Protein AF-A0A6G1GWJ7-F1 (afdb_monomer)

Organism: NCBI:txid1176131

pLDDT: mean 82.27, std 12.5, range [43.19, 93.56]

Mean predicted aligned error: 8.0 Å

Foldseek 3Di:
DDDDPDDDDDPDPPDDDLVVCLVVQCLLVQQLVCLPPPDHPDALVLLVLLQQCLLPVDPVSLVVSCVVVVNDDDVPDDFCPSVVVVVNSSNSQSRCPPPPSHSHDPVSSVSNNVCCVVCVVVRDRD

Structure (mmCIF, N/CA/C/O backbone):
data_AF-A0A6G1GWJ7-F1
#
_entry.id   AF-A0A6G1GWJ7-F1
#
loop_
_atom_site.group_PDB
_atom_site.id
_atom_site.type_symbol
_atom_site.label_atom_id
_atom_site.label_alt_id
_atom_site.label_comp_id
_atom_site.label_asym_id
_atom_site.label_entity_id
_atom_site.label_seq_id
_atom_site.pdbx_PDB_ins_code
_atom_site.Cartn_x
_atom_site.Cartn_y
_atom_site.Cartn_z
_atom_site.occupancy
_atom_site.B_iso_or_equiv
_atom_site.auth_seq_id
_atom_site.auth_comp_id
_atom_site.auth_asym_id
_atom_site.auth_atom_id
_atom_site.pdbx_PDB_model_num
ATOM 1 N N . MET A 1 1 ? -0.166 -48.680 -15.519 1.00 43.97 1 MET A N 1
ATOM 2 C CA . MET A 1 1 ? 0.733 -47.763 -14.783 1.00 43.97 1 MET A CA 1
ATOM 3 C C . MET A 1 1 ? 1.938 -47.471 -15.655 1.00 43.97 1 MET A C 1
ATOM 5 O O . MET A 1 1 ? 2.378 -48.420 -16.295 1.00 43.97 1 MET A O 1
ATOM 9 N N . PRO A 1 2 ? 2.583 -46.301 -15.556 1.00 53.06 2 PRO A N 1
ATOM 10 C CA . PRO A 1 2 ? 2.130 -44.903 -15.449 1.00 53.06 2 PRO A CA 1
ATOM 11 C C . PRO A 1 2 ? 2.592 -44.165 -16.753 1.00 53.06 2 PRO A C 1
ATOM 13 O O . PRO A 1 2 ? 3.056 -44.824 -17.672 1.00 53.06 2 PRO A O 1
ATOM 16 N N . SER A 1 3 ? 2.420 -42.880 -17.050 1.00 43.22 3 SER A N 1
ATOM 17 C CA . SER A 1 3 ? 2.624 -41.680 -16.250 1.00 43.22 3 SER A CA 1
ATOM 18 C C . SER A 1 3 ? 1.903 -40.515 -16.930 1.00 43.22 3 SER A C 1
ATOM 20 O O . SER A 1 3 ? 2.223 -40.148 -18.059 1.00 43.22 3 SER A O 1
ATOM 22 N N . THR A 1 4 ? 0.952 -39.915 -16.224 1.00 51.06 4 THR A N 1
ATOM 23 C CA . THR A 1 4 ? 0.570 -38.518 -16.435 1.00 51.06 4 THR A CA 1
ATOM 24 C C . THR A 1 4 ? 1.828 -37.667 -16.234 1.00 51.06 4 THR A C 1
ATOM 26 O O . THR A 1 4 ? 2.515 -37.883 -15.229 1.00 51.06 4 THR A O 1
ATOM 29 N N . PRO A 1 5 ? 2.184 -36.726 -17.124 1.00 50.44 5 PRO A N 1
ATOM 30 C CA . PRO A 1 5 ? 3.188 -35.738 -16.774 1.00 50.44 5 PRO A CA 1
ATOM 31 C C . PRO A 1 5 ? 2.609 -34.856 -15.662 1.00 50.44 5 PRO A C 1
ATOM 33 O O . PRO A 1 5 ? 1.778 -33.989 -15.899 1.00 50.44 5 PRO A O 1
ATOM 36 N N . ALA A 1 6 ? 3.022 -35.130 -14.425 1.00 57.72 6 ALA A N 1
ATOM 37 C CA . ALA A 1 6 ? 3.017 -34.142 -13.362 1.00 57.72 6 ALA A CA 1
ATOM 38 C C . ALA A 1 6 ? 4.150 -33.157 -13.666 1.00 57.72 6 ALA A C 1
ATOM 40 O O . ALA A 1 6 ? 5.316 -33.560 -13.666 1.00 57.72 6 ALA A O 1
ATOM 41 N N . ARG A 1 7 ? 3.787 -31.919 -14.003 1.00 44.81 7 ARG A N 1
ATOM 42 C CA . ARG A 1 7 ? 4.624 -30.711 -14.101 1.00 44.81 7 ARG A CA 1
ATOM 43 C C . ARG A 1 7 ? 3.680 -29.599 -14.569 1.00 44.81 7 ARG A C 1
ATOM 45 O O . ARG A 1 7 ? 3.050 -29.772 -15.601 1.00 44.81 7 ARG A O 1
ATOM 52 N N . ASP A 1 8 ? 3.404 -28.550 -13.809 1.00 43.19 8 ASP A N 1
ATOM 53 C CA . ASP A 1 8 ? 4.275 -27.827 -12.884 1.00 43.19 8 ASP A CA 1
ATOM 54 C C . ASP A 1 8 ? 3.517 -27.597 -11.564 1.00 43.19 8 ASP A C 1
ATOM 56 O O . ASP A 1 8 ? 2.411 -27.072 -11.546 1.00 43.19 8 ASP A O 1
ATOM 60 N N . ALA A 1 9 ? 3.933 -28.218 -10.459 1.00 44.56 9 ALA A N 1
ATOM 61 C CA . ALA A 1 9 ? 4.832 -27.571 -9.509 1.00 44.56 9 ALA A CA 1
ATOM 62 C C . ALA A 1 9 ? 4.390 -26.129 -9.241 1.00 44.56 9 ALA A C 1
ATOM 64 O O . ALA A 1 9 ? 4.739 -25.218 -9.992 1.00 44.56 9 ALA A O 1
ATOM 65 N N . ASP A 1 10 ? 3.628 -25.972 -8.153 1.00 43.66 10 ASP A N 1
ATOM 66 C CA . ASP A 1 10 ? 3.766 -24.864 -7.215 1.00 43.66 10 ASP A CA 1
ATOM 67 C C . ASP A 1 10 ? 4.999 -24.020 -7.539 1.00 43.66 10 ASP A C 1
ATOM 69 O O . ASP A 1 10 ? 6.125 -24.394 -7.196 1.00 43.66 10 ASP A O 1
ATOM 73 N N . SER A 1 11 ? 4.818 -22.872 -8.185 1.00 50.03 11 SER A N 1
ATOM 74 C CA . SER A 1 11 ? 5.834 -21.834 -8.064 1.00 50.03 11 SER A CA 1
ATOM 75 C C . SER A 1 11 ? 5.676 -21.266 -6.667 1.00 50.03 11 SER A C 1
ATOM 77 O O . SER A 1 11 ? 5.017 -20.261 -6.420 1.00 50.03 11 SER A O 1
ATOM 79 N N . GLN A 1 12 ? 6.199 -22.042 -5.727 1.00 57.59 12 GLN A N 1
ATOM 80 C CA . GLN A 1 12 ? 6.217 -21.754 -4.319 1.00 57.59 12 GLN A CA 1
ATOM 81 C C . GLN A 1 12 ? 6.919 -20.412 -4.162 1.00 57.59 12 GLN A C 1
ATOM 83 O O . GLN A 1 12 ? 8.082 -20.275 -4.536 1.00 57.59 12 GLN A O 1
ATOM 88 N N . TRP A 1 13 ? 6.201 -19.420 -3.645 1.00 60.62 13 TRP A N 1
ATOM 89 C CA . TRP A 1 13 ? 6.768 -18.138 -3.251 1.00 60.62 13 TRP A CA 1
ATOM 90 C C . TRP A 1 13 ? 8.089 -18.357 -2.489 1.00 60.62 13 TRP A C 1
ATOM 92 O O . TRP A 1 13 ? 8.095 -18.929 -1.398 1.00 60.62 13 TRP A O 1
ATOM 102 N N . THR A 1 14 ? 9.215 -17.941 -3.079 1.00 65.44 14 THR A N 1
ATOM 103 C CA . THR A 1 14 ? 10.564 -18.066 -2.490 1.00 65.44 14 THR A CA 1
ATOM 104 C C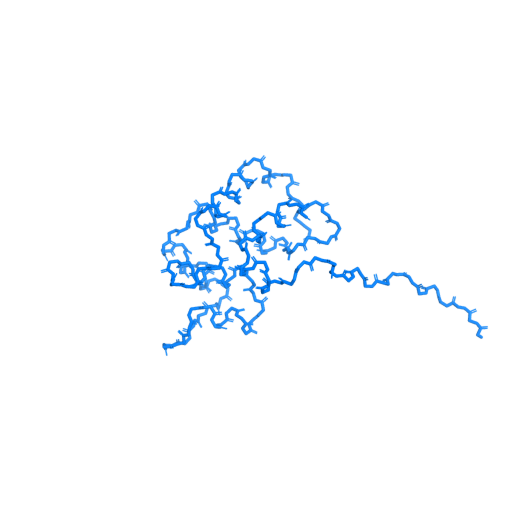 . THR A 1 14 ? 11.047 -16.772 -1.833 1.00 65.44 14 THR A C 1
ATOM 106 O O . THR A 1 14 ? 12.168 -16.714 -1.327 1.00 65.44 14 THR A O 1
ATOM 109 N N . GLY A 1 15 ? 10.218 -15.725 -1.849 1.00 64.6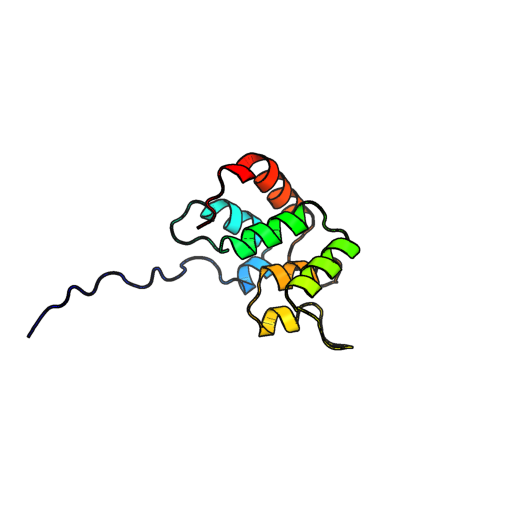9 15 GLY A N 1
ATOM 110 C CA . GLY A 1 15 ? 10.517 -14.433 -1.244 1.00 64.69 15 GLY A CA 1
ATOM 111 C C . GLY A 1 15 ? 10.226 -14.375 0.264 1.00 64.69 15 GLY A C 1
ATOM 112 O O . GLY A 1 15 ? 9.718 -15.331 0.860 1.00 64.69 15 GLY A O 1
ATOM 113 N N . PRO A 1 16 ? 10.525 -13.239 0.915 1.00 70.56 16 PRO A N 1
ATOM 114 C CA . PRO A 1 16 ? 10.143 -12.998 2.306 1.00 70.56 16 PRO A CA 1
ATOM 115 C C . PRO A 1 16 ? 8.620 -13.079 2.489 1.00 70.56 16 PRO A C 1
ATOM 117 O O . PRO A 1 16 ? 7.861 -12.705 1.607 1.00 70.56 16 PRO A O 1
ATOM 120 N N . SER A 1 17 ? 8.125 -13.562 3.630 1.00 78.94 17 SER A N 1
ATOM 121 C CA . SER A 1 17 ? 6.671 -13.566 3.864 1.00 78.94 17 SER A CA 1
ATOM 122 C C . SER A 1 17 ? 6.111 -12.140 3.893 1.00 78.94 17 SER A C 1
ATOM 124 O O . SER A 1 17 ? 6.808 -11.207 4.286 1.00 78.94 17 SER A O 1
ATOM 126 N N . THR A 1 18 ? 4.831 -11.959 3.560 1.00 79.69 18 THR A N 1
ATOM 127 C CA . THR A 1 18 ? 4.153 -10.652 3.620 1.00 79.69 18 THR A CA 1
ATOM 128 C C . THR A 1 18 ? 4.356 -9.942 4.957 1.00 79.69 18 THR A C 1
ATOM 130 O O . THR A 1 18 ? 4.711 -8.770 4.998 1.00 79.69 18 THR A O 1
ATOM 133 N N . GLY A 1 19 ? 4.225 -10.671 6.069 1.00 78.25 19 GLY A N 1
ATOM 134 C CA . GLY A 1 19 ? 4.481 -10.110 7.394 1.00 78.25 19 GLY A CA 1
ATOM 135 C C . GLY A 1 19 ? 5.945 -9.722 7.627 1.00 78.25 19 GLY A C 1
ATOM 136 O O . GLY A 1 19 ? 6.204 -8.815 8.409 1.00 78.25 19 GLY A O 1
ATOM 137 N N . HIS A 1 20 ? 6.909 -10.390 6.984 1.00 81.19 20 HIS A N 1
ATOM 138 C CA . HIS A 1 20 ? 8.304 -9.949 6.997 1.00 81.19 20 HIS A CA 1
ATOM 139 C C . HIS A 1 20 ? 8.461 -8.652 6.201 1.00 81.19 20 HIS A C 1
ATOM 141 O O . HIS A 1 20 ? 8.968 -7.698 6.770 1.00 81.19 20 HIS A O 1
ATOM 147 N N . MET A 1 21 ? 7.940 -8.591 4.969 1.00 83.94 21 MET A N 1
ATOM 148 C CA . MET A 1 21 ? 8.026 -7.404 4.104 1.00 83.94 21 MET A CA 1
ATOM 149 C C . MET A 1 21 ? 7.436 -6.146 4.749 1.00 83.94 21 MET A C 1
ATOM 151 O O . MET A 1 21 ? 8.048 -5.086 4.668 1.00 83.94 21 MET A O 1
ATOM 155 N N . LEU A 1 22 ? 6.295 -6.276 5.438 1.00 84.12 22 LEU A N 1
ATOM 156 C CA . LEU A 1 22 ? 5.679 -5.179 6.194 1.00 84.12 22 LEU A CA 1
ATOM 157 C C . LEU A 1 22 ? 6.556 -4.712 7.365 1.00 84.12 22 LEU A C 1
ATOM 159 O O . LEU A 1 22 ? 6.685 -3.521 7.600 1.00 84.12 22 LEU A O 1
ATOM 163 N N . ARG A 1 23 ? 7.187 -5.641 8.097 1.00 83.25 23 ARG A N 1
ATOM 164 C CA . ARG A 1 23 ? 8.067 -5.296 9.230 1.00 83.25 23 ARG A CA 1
ATOM 165 C C . ARG A 1 23 ? 9.415 -4.729 8.799 1.00 83.25 23 ARG A C 1
ATOM 167 O O . ARG A 1 23 ? 10.048 -4.031 9.583 1.00 83.25 23 ARG A O 1
ATOM 174 N N . THR A 1 24 ? 9.897 -5.105 7.618 1.00 84.12 24 THR A N 1
ATOM 175 C CA . THR A 1 24 ? 11.187 -4.653 7.085 1.00 84.12 24 THR A CA 1
ATOM 176 C C . THR A 1 24 ? 11.057 -3.486 6.118 1.00 84.12 24 THR A C 1
ATOM 178 O O . THR A 1 24 ? 12.085 -3.042 5.617 1.00 84.12 24 THR A O 1
ATOM 181 N N . HIS A 1 25 ? 9.839 -2.997 5.859 1.00 85.25 25 HIS A N 1
ATOM 182 C CA . HIS A 1 25 ? 9.566 -1.920 4.901 1.00 85.25 25 HIS A CA 1
ATOM 183 C C . HIS A 1 25 ? 10.185 -2.188 3.522 1.00 85.25 25 HIS A C 1
ATOM 185 O O . HIS A 1 25 ? 10.823 -1.335 2.910 1.00 85.25 25 HIS A O 1
ATOM 191 N N . THR A 1 26 ? 10.045 -3.433 3.059 1.00 87.56 26 THR A N 1
ATOM 192 C CA . THR A 1 26 ? 10.530 -3.869 1.741 1.00 87.56 26 THR A CA 1
ATOM 193 C C . THR A 1 26 ? 9.395 -4.176 0.774 1.00 87.56 26 THR A C 1
ATOM 195 O O . THR A 1 26 ? 9.658 -4.575 -0.358 1.00 87.56 26 THR A O 1
ATOM 198 N N . LEU A 1 27 ? 8.133 -3.988 1.177 1.00 88.31 27 LEU A N 1
ATOM 199 C CA . LEU A 1 27 ? 6.981 -4.370 0.361 1.00 88.31 27 LEU A CA 1
ATOM 200 C C . LEU A 1 27 ? 6.956 -3.600 -0.965 1.00 88.31 27 LEU A C 1
ATOM 202 O O . LEU A 1 27 ? 6.719 -4.206 -2.011 1.00 88.31 27 LEU A O 1
ATOM 206 N N . ALA A 1 28 ? 7.258 -2.299 -0.944 1.00 88.44 28 ALA A N 1
ATOM 207 C CA . ALA A 1 28 ? 7.348 -1.498 -2.164 1.00 88.44 28 ALA A CA 1
ATOM 208 C C . ALA A 1 28 ? 8.433 -2.014 -3.123 1.00 88.44 28 ALA A C 1
ATOM 210 O O . ALA A 1 28 ? 8.157 -2.273 -4.293 1.00 88.44 28 ALA A O 1
ATOM 211 N N . ALA A 1 29 ? 9.652 -2.222 -2.617 1.00 87.25 29 ALA A N 1
ATOM 212 C CA . ALA A 1 29 ? 10.780 -2.681 -3.424 1.00 87.25 29 ALA A CA 1
ATOM 213 C C . ALA A 1 29 ? 10.529 -4.070 -4.033 1.00 87.25 29 ALA A C 1
ATOM 215 O O . ALA A 1 29 ? 10.779 -4.285 -5.218 1.00 87.25 29 ALA A O 1
ATOM 216 N N . GLU A 1 30 ? 9.984 -4.998 -3.246 1.00 87.44 30 GLU A N 1
ATOM 217 C CA . GLU A 1 30 ? 9.663 -6.353 -3.699 1.00 87.44 30 GLU A CA 1
ATOM 218 C C . GLU A 1 30 ? 8.517 -6.357 -4.725 1.00 87.44 30 GLU A C 1
ATOM 220 O O . GLU A 1 30 ? 8.538 -7.159 -5.660 1.00 87.44 30 GLU A O 1
ATOM 225 N N . THR A 1 31 ? 7.553 -5.434 -4.594 1.00 87.00 31 THR A N 1
ATOM 226 C CA . THR A 1 31 ? 6.460 -5.247 -5.565 1.00 87.00 31 THR A CA 1
ATOM 227 C C . THR A 1 31 ? 7.004 -4.788 -6.911 1.00 87.00 31 THR A C 1
ATOM 229 O O . THR A 1 31 ? 6.702 -5.399 -7.933 1.00 87.00 31 THR A O 1
ATOM 232 N N . ILE A 1 32 ? 7.858 -3.763 -6.906 1.00 87.81 32 ILE A N 1
ATOM 233 C CA . ILE A 1 32 ? 8.483 -3.219 -8.118 1.00 87.81 32 ILE A CA 1
ATOM 234 C C . ILE A 1 32 ? 9.355 -4.280 -8.792 1.00 87.81 32 ILE A C 1
ATOM 236 O O . ILE A 1 32 ? 9.252 -4.499 -9.998 1.00 87.81 32 ILE A O 1
ATOM 240 N N . ALA A 1 33 ? 10.185 -4.978 -8.011 1.00 87.31 33 ALA A N 1
ATOM 241 C CA . ALA A 1 33 ? 11.113 -5.980 -8.527 1.00 87.31 33 ALA A CA 1
ATOM 242 C C . ALA A 1 33 ? 10.408 -7.154 -9.224 1.00 87.31 33 ALA A C 1
ATOM 244 O O . ALA A 1 33 ? 10.975 -7.731 -10.148 1.00 87.31 33 ALA A O 1
ATOM 245 N N . ARG A 1 34 ? 9.187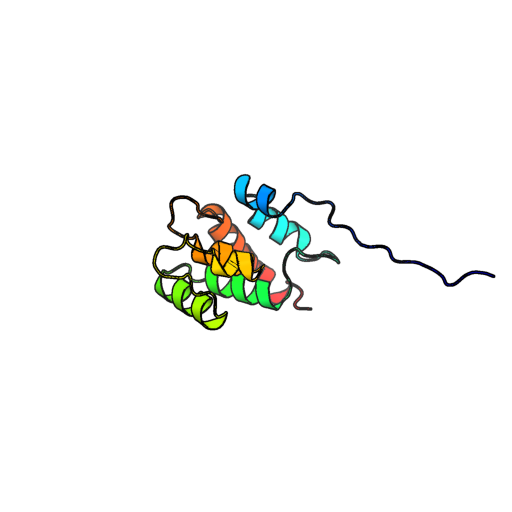 -7.502 -8.796 1.00 85.88 34 ARG A N 1
ATOM 246 C CA . ARG A 1 34 ? 8.438 -8.672 -9.288 1.00 85.88 34 ARG A CA 1
ATOM 247 C C . ARG A 1 34 ? 7.260 -8.339 -10.191 1.00 85.88 34 ARG A C 1
ATOM 249 O O . ARG A 1 34 ? 6.578 -9.254 -10.639 1.00 85.88 34 ARG A O 1
ATOM 256 N N . ALA A 1 35 ? 7.003 -7.068 -10.479 1.00 83.75 35 ALA A N 1
ATOM 257 C CA . ALA A 1 35 ? 5.836 -6.670 -11.266 1.00 83.75 35 ALA A CA 1
ATOM 258 C C . ALA A 1 35 ? 5.794 -7.287 -12.678 1.00 83.75 35 ALA A C 1
ATOM 260 O O . ALA A 1 35 ? 4.724 -7.424 -13.262 1.00 83.75 35 ALA A O 1
ATOM 261 N N . TYR A 1 36 ? 6.954 -7.677 -13.210 1.00 82.88 36 TYR A N 1
ATOM 262 C CA . TYR A 1 36 ? 7.113 -8.294 -14.528 1.00 82.88 36 TYR A CA 1
ATOM 263 C C . TYR A 1 36 ? 7.379 -9.803 -14.474 1.00 82.88 36 TYR A C 1
ATOM 265 O O . TYR A 1 36 ? 7.535 -10.437 -15.519 1.00 82.88 36 TYR A O 1
ATOM 273 N N . ASP A 1 37 ? 7.451 -10.375 -13.273 1.00 82.12 37 ASP A N 1
ATOM 274 C CA . ASP A 1 37 ? 7.683 -11.800 -13.097 1.00 82.12 37 ASP A CA 1
ATOM 275 C C . ASP A 1 37 ? 6.408 -12.596 -13.388 1.00 82.12 37 ASP A C 1
ATOM 277 O O . ASP A 1 37 ? 5.294 -12.079 -13.402 1.00 82.12 37 ASP A O 1
ATOM 281 N N . SER A 1 38 ? 6.564 -13.907 -13.569 1.00 77.12 38 SER A N 1
ATOM 282 C CA . SER A 1 38 ? 5.422 -14.819 -13.754 1.00 77.12 38 SER A CA 1
ATOM 283 C C . SER A 1 38 ? 4.540 -14.938 -12.493 1.00 77.12 38 SER A C 1
ATOM 285 O O . SER A 1 38 ? 3.465 -15.524 -12.559 1.00 77.12 38 SER A O 1
ATOM 287 N N . TRP A 1 39 ? 5.017 -14.421 -11.350 1.00 75.31 39 TRP A N 1
ATOM 288 C CA . TRP A 1 39 ? 4.404 -14.520 -10.016 1.00 75.31 39 TRP A CA 1
ATOM 289 C C . TRP A 1 39 ? 4.586 -13.210 -9.211 1.00 75.31 39 TRP A C 1
ATOM 291 O O . TRP A 1 39 ? 5.325 -13.193 -8.222 1.00 75.31 39 TRP A O 1
ATOM 301 N N . PRO A 1 40 ? 3.978 -12.089 -9.634 1.00 82.44 40 PRO A N 1
ATOM 302 C CA . PRO A 1 40 ? 3.936 -10.842 -8.893 1.00 82.44 40 PRO A CA 1
ATOM 303 C C . PRO A 1 40 ? 3.219 -11.024 -7.562 1.00 82.44 40 PRO A C 1
ATOM 305 O O . PRO A 1 40 ? 2.413 -11.931 -7.354 1.00 82.44 40 PRO A O 1
ATOM 308 N N . ILE A 1 41 ? 3.519 -10.100 -6.656 1.00 84.00 41 ILE A N 1
ATOM 309 C CA . ILE A 1 41 ? 2.955 -10.069 -5.305 1.00 84.00 41 ILE A CA 1
ATOM 310 C C . ILE A 1 41 ? 1.463 -9.727 -5.331 1.00 84.00 41 ILE A C 1
ATOM 312 O O . ILE A 1 41 ? 0.700 -10.228 -4.507 1.00 84.00 41 ILE A O 1
ATOM 316 N N . PHE A 1 42 ? 1.058 -8.876 -6.271 1.00 85.56 42 PHE A N 1
ATOM 317 C CA . PHE A 1 42 ? -0.307 -8.395 -6.412 1.00 85.56 42 PHE A CA 1
ATOM 318 C C . PHE A 1 42 ? -0.872 -8.792 -7.772 1.00 85.56 42 PHE A C 1
ATOM 320 O O . PHE A 1 42 ? -0.178 -8.716 -8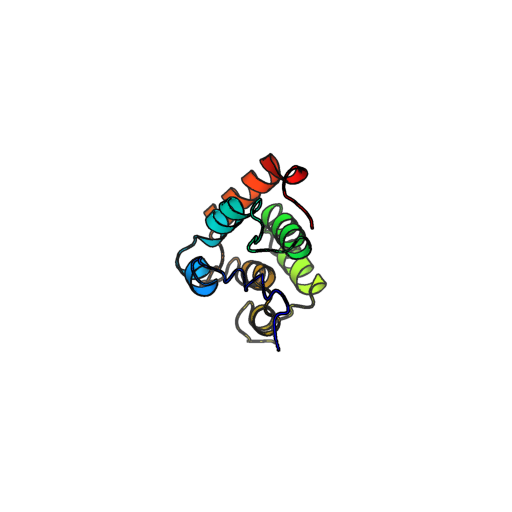.785 1.00 85.56 42 PHE A O 1
ATOM 327 N N . ASP A 1 43 ? -2.145 -9.181 -7.778 1.00 85.69 43 ASP A N 1
ATOM 328 C CA . ASP A 1 43 ? -2.935 -9.292 -9.003 1.00 85.69 43 ASP A CA 1
ATOM 329 C C . ASP A 1 43 ? -3.286 -7.903 -9.570 1.00 85.69 43 ASP A C 1
ATOM 331 O O . ASP A 1 43 ? -3.094 -6.869 -8.918 1.00 85.69 43 ASP A O 1
ATOM 335 N N . ALA A 1 44 ? -3.838 -7.870 -10.786 1.00 86.44 44 ALA A N 1
ATOM 336 C CA . ALA A 1 44 ? -4.222 -6.629 -11.454 1.00 86.44 44 ALA A CA 1
ATOM 337 C C . ALA A 1 44 ? -5.176 -5.750 -10.624 1.00 86.44 44 ALA A C 1
ATOM 339 O O . ALA A 1 44 ? -5.003 -4.531 -10.587 1.00 86.44 44 ALA A O 1
ATOM 340 N N . GLN A 1 45 ? -6.147 -6.350 -9.923 1.00 87.62 45 GLN A N 1
ATOM 341 C CA . GLN A 1 45 ? -7.125 -5.599 -9.129 1.00 87.62 45 GLN A CA 1
ATOM 342 C C . GLN A 1 45 ? -6.485 -4.938 -7.909 1.00 87.62 45 GLN A C 1
ATOM 344 O O . GLN A 1 45 ? -6.848 -3.820 -7.544 1.00 87.62 45 GLN A O 1
ATOM 349 N N . ASN A 1 46 ? -5.554 -5.630 -7.259 1.00 88.31 46 ASN A N 1
ATOM 350 C CA . ASN A 1 46 ? -4.803 -5.111 -6.131 1.00 88.31 46 ASN A CA 1
ATOM 351 C C . ASN A 1 46 ? -3.781 -4.061 -6.581 1.00 88.31 46 ASN A C 1
ATOM 353 O O . ASN A 1 46 ? -3.601 -3.076 -5.871 1.00 88.31 46 ASN A O 1
ATOM 357 N N . LEU A 1 47 ? -3.180 -4.200 -7.767 1.00 89.19 47 LEU A N 1
ATOM 358 C CA . LEU A 1 47 ? -2.322 -3.165 -8.353 1.00 89.19 47 LEU A CA 1
ATOM 359 C C . LEU A 1 47 ? -3.099 -1.887 -8.684 1.00 89.19 47 LEU A C 1
ATOM 361 O O . LEU A 1 47 ? -2.645 -0.810 -8.312 1.00 89.19 47 LEU A O 1
ATOM 365 N N . ASP A 1 48 ? -4.284 -1.992 -9.294 1.00 90.25 48 ASP A N 1
ATOM 366 C CA . ASP A 1 48 ? -5.172 -0.839 -9.531 1.00 90.25 48 ASP A CA 1
ATOM 367 C C . ASP A 1 48 ? -5.522 -0.128 -8.225 1.00 90.25 48 ASP A C 1
ATOM 369 O O . ASP A 1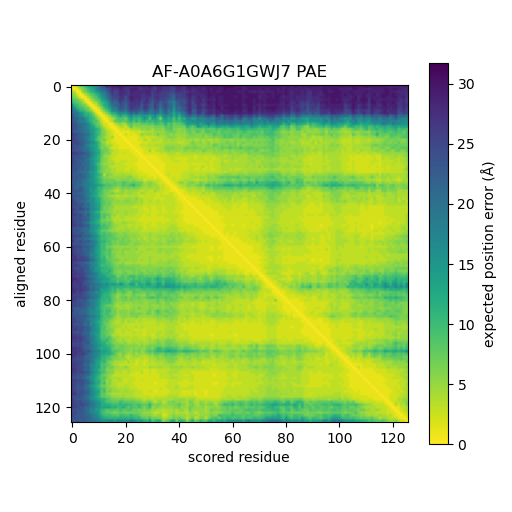 48 ? -5.526 1.100 -8.119 1.00 90.25 48 ASP A O 1
ATOM 373 N N . TYR A 1 49 ? -5.835 -0.924 -7.210 1.00 90.25 49 TYR A N 1
ATOM 374 C CA . TYR A 1 49 ? -6.237 -0.422 -5.912 1.00 90.25 49 TYR A CA 1
ATOM 375 C C . TYR A 1 49 ? -5.071 0.262 -5.180 1.00 90.25 49 TYR A C 1
ATOM 377 O O . TYR A 1 49 ? -5.243 1.346 -4.619 1.00 90.25 49 TYR A O 1
ATOM 385 N N . LEU A 1 50 ? -3.873 -0.323 -5.260 1.00 91.25 50 LEU A N 1
ATOM 386 C CA . LEU A 1 50 ? -2.645 0.256 -4.727 1.00 91.25 50 LEU A CA 1
ATOM 387 C C . LEU A 1 50 ? -2.291 1.556 -5.456 1.00 91.25 50 LEU A C 1
ATOM 389 O O . LEU A 1 50 ? -1.994 2.548 -4.797 1.00 91.25 50 LEU A O 1
ATOM 393 N N . GLU A 1 51 ? -2.383 1.578 -6.787 1.00 93.56 51 GLU A N 1
ATOM 394 C CA . GLU A 1 51 ? -2.122 2.758 -7.616 1.00 93.56 51 GLU A CA 1
ATOM 395 C C . GLU A 1 51 ? -3.034 3.932 -7.237 1.00 93.56 51 GLU A C 1
ATOM 397 O O . GLU A 1 51 ? -2.558 5.046 -6.998 1.00 93.56 51 GLU A O 1
ATOM 402 N N . ARG A 1 52 ? -4.349 3.687 -7.146 1.00 93.25 52 ARG A N 1
ATOM 403 C CA . ARG A 1 52 ? -5.338 4.709 -6.764 1.00 93.25 52 ARG A CA 1
ATOM 404 C C . ARG A 1 52 ? -5.038 5.316 -5.400 1.00 93.25 52 ARG A C 1
ATOM 406 O O . ARG A 1 52 ? -5.239 6.515 -5.217 1.00 93.25 52 ARG A O 1
ATOM 413 N N . TRP A 1 53 ? -4.561 4.508 -4.458 1.00 92.88 53 TRP A N 1
ATOM 414 C CA . TRP A 1 53 ? -4.191 4.994 -3.137 1.00 92.88 53 TRP A CA 1
ATOM 415 C C . TRP A 1 53 ? -2.868 5.765 -3.136 1.00 92.88 53 TRP A C 1
ATOM 417 O O . TRP A 1 53 ? -2.821 6.867 -2.602 1.00 92.88 53 TRP A O 1
ATOM 427 N N . VAL A 1 54 ? -1.795 5.257 -3.756 1.00 93.25 54 VAL A N 1
ATOM 428 C CA . VAL A 1 54 ? -0.493 5.957 -3.714 1.00 93.25 54 VAL A CA 1
ATOM 429 C C . VAL A 1 54 ? -0.498 7.280 -4.486 1.00 93.25 54 VAL A C 1
ATOM 431 O O . VAL A 1 54 ? 0.284 8.179 -4.171 1.00 93.25 54 VAL A O 1
ATOM 434 N N . ARG A 1 55 ? -1.388 7.434 -5.477 1.00 92.81 55 ARG A N 1
ATOM 435 C CA . ARG A 1 55 ? -1.598 8.707 -6.189 1.00 92.81 55 ARG A CA 1
ATOM 436 C C . ARG A 1 55 ? -2.247 9.774 -5.299 1.00 92.81 55 ARG A C 1
ATOM 438 O O . ARG A 1 55 ? -1.929 10.953 -5.458 1.00 92.81 55 ARG A O 1
ATOM 445 N N . ASP A 1 56 ? -3.107 9.370 -4.368 1.00 92.06 56 ASP A N 1
ATOM 446 C CA . ASP A 1 56 ? -3.771 10.247 -3.399 1.00 92.06 56 ASP A CA 1
ATOM 447 C C . ASP A 1 56 ? -3.905 9.555 -2.026 1.00 92.06 56 ASP A C 1
ATOM 449 O O . ASP A 1 56 ? -4.942 8.959 -1.725 1.00 92.06 56 ASP A O 1
ATOM 453 N N . PRO A 1 57 ? -2.881 9.626 -1.156 1.00 90.38 57 PRO A N 1
ATOM 454 C CA . PRO A 1 57 ? -2.914 8.989 0.161 1.00 90.38 57 PRO A CA 1
ATOM 455 C C . PRO A 1 57 ? -3.714 9.801 1.202 1.00 90.38 57 PRO A C 1
ATOM 457 O O . PRO A 1 57 ? -3.461 9.700 2.402 1.00 90.38 57 PRO A O 1
ATOM 460 N N . SER A 1 58 ? -4.667 10.638 0.778 1.00 89.75 58 SER A N 1
ATOM 461 C CA . SER A 1 58 ? -5.517 11.406 1.691 1.00 89.75 58 SER A CA 1
ATOM 462 C C . SER A 1 58 ? -6.448 10.511 2.518 1.00 89.75 58 SER A C 1
ATOM 464 O O . SER A 1 58 ? -6.855 9.424 2.103 1.00 89.75 58 SER A O 1
ATOM 466 N N . SER A 1 59 ? -6.843 10.993 3.701 1.00 87.12 59 SER A N 1
ATOM 467 C CA . SER A 1 59 ? -7.799 10.290 4.569 1.00 87.12 59 SER A CA 1
ATOM 468 C C . SER A 1 59 ? -9.154 10.045 3.896 1.00 87.12 59 SER A C 1
ATOM 470 O O . SER A 1 59 ? -9.780 9.022 4.167 1.00 87.12 59 SER A O 1
ATOM 472 N N . GLU A 1 60 ? -9.598 10.963 3.031 1.00 90.00 60 GLU A N 1
ATOM 473 C CA . GLU A 1 60 ? -10.859 10.848 2.287 1.00 90.00 60 GLU A CA 1
ATOM 474 C C . GLU A 1 60 ? -10.784 9.724 1.247 1.00 90.00 60 GLU A C 1
ATOM 476 O O . GLU A 1 60 ? -11.632 8.830 1.252 1.00 90.00 60 GLU A O 1
ATOM 481 N N . ASN A 1 61 ? -9.734 9.704 0.415 1.00 92.00 61 ASN A N 1
ATOM 482 C CA . ASN A 1 61 ? -9.540 8.641 -0.571 1.00 92.00 61 ASN A CA 1
ATOM 483 C C . ASN A 1 61 ? -9.310 7.282 0.104 1.00 92.00 61 ASN A C 1
ATOM 485 O O . ASN A 1 61 ? -9.878 6.278 -0.312 1.00 92.00 61 ASN A O 1
ATOM 489 N N . ARG A 1 62 ? -8.550 7.250 1.208 1.00 90.12 62 ARG A N 1
ATOM 490 C CA . ARG A 1 62 ? -8.371 6.054 2.044 1.00 90.12 62 ARG A CA 1
ATOM 491 C C . ARG A 1 62 ? -9.717 5.457 2.459 1.00 90.12 62 ARG A C 1
ATOM 493 O O . ARG A 1 62 ? -9.923 4.259 2.297 1.00 90.12 62 ARG A O 1
ATOM 500 N N . GLN A 1 63 ? -10.619 6.278 2.995 1.00 88.94 63 GLN A N 1
ATOM 501 C CA . GLN A 1 63 ? -11.930 5.813 3.441 1.00 88.94 63 GLN A CA 1
ATOM 502 C C . GLN A 1 63 ? -12.782 5.306 2.271 1.00 88.94 63 GLN A C 1
ATOM 504 O O . GLN A 1 63 ? -13.320 4.205 2.351 1.00 88.94 63 GLN A O 1
ATOM 509 N N . LEU A 1 64 ? -12.830 6.057 1.169 1.00 92.38 64 LEU A N 1
ATOM 510 C CA . LEU A 1 64 ? -13.557 5.674 -0.041 1.00 92.38 64 LEU A CA 1
ATOM 511 C C . LEU A 1 64 ? -13.094 4.315 -0.580 1.00 92.38 64 LEU A C 1
ATOM 513 O O . LEU A 1 64 ? -13.908 3.440 -0.864 1.00 92.38 64 LEU A O 1
ATOM 517 N N . LEU A 1 65 ? -11.781 4.120 -0.684 1.00 92.19 65 LEU A N 1
ATOM 518 C CA . LEU A 1 65 ? -11.180 2.887 -1.178 1.00 92.19 65 LEU A CA 1
ATOM 519 C C . LEU A 1 65 ? -11.525 1.687 -0.280 1.00 92.19 65 LEU A C 1
ATOM 521 O O . LEU A 1 65 ? -11.936 0.635 -0.778 1.00 92.19 65 LEU A O 1
ATOM 525 N N . LEU A 1 66 ? -11.409 1.849 1.042 1.00 90.62 66 LEU A N 1
ATOM 526 C CA . LEU A 1 66 ? -11.743 0.794 2.001 1.00 90.62 66 LEU A CA 1
ATOM 527 C C . LEU A 1 66 ? -13.230 0.414 1.933 1.00 90.62 66 LEU A C 1
ATOM 529 O O . LEU A 1 66 ? -13.557 -0.774 1.911 1.00 90.62 66 LEU A O 1
ATOM 533 N N . GLU A 1 67 ? -14.120 1.400 1.819 1.00 90.56 67 GLU A N 1
ATOM 534 C CA . GLU A 1 67 ? -15.561 1.184 1.655 1.00 90.56 67 GLU A CA 1
ATOM 535 C C . GLU A 1 67 ? -15.896 0.454 0.343 1.00 90.56 67 GLU A C 1
ATOM 537 O O . GLU A 1 67 ? -16.686 -0.491 0.365 1.00 90.56 67 GLU A O 1
ATOM 542 N N . GLU A 1 68 ? -15.255 0.801 -0.782 1.00 90.94 68 GLU A N 1
ATOM 543 C CA . GLU A 1 68 ? -15.433 0.107 -2.073 1.00 90.94 68 GLU A CA 1
ATOM 544 C C . GLU A 1 68 ? -15.118 -1.394 -1.993 1.00 90.94 68 GLU A C 1
ATOM 546 O O . GLU A 1 68 ? -15.728 -2.203 -2.698 1.00 90.94 68 GLU A O 1
ATOM 551 N N . LYS A 1 69 ? -14.162 -1.780 -1.141 1.00 86.38 69 LYS A N 1
ATOM 552 C CA . LYS A 1 69 ? -13.783 -3.181 -0.916 1.00 86.38 69 LYS A CA 1
ATOM 553 C C . LYS A 1 69 ? -14.559 -3.845 0.221 1.00 86.38 69 LYS A C 1
ATOM 555 O O . LYS A 1 69 ? -14.327 -5.019 0.490 1.00 86.38 69 LYS A O 1
ATOM 560 N N . GLY A 1 70 ? -15.473 -3.130 0.880 1.00 88.19 70 GLY A N 1
ATOM 561 C CA . GLY A 1 70 ? -16.172 -3.631 2.065 1.00 88.19 70 GLY A CA 1
ATOM 562 C C . GLY A 1 70 ? -15.224 -3.904 3.237 1.00 88.19 70 GLY A C 1
ATOM 563 O O . GLY A 1 70 ? -15.494 -4.770 4.069 1.00 88.19 70 GLY A O 1
ATOM 564 N N . ILE A 1 71 ? -14.091 -3.202 3.290 1.00 88.06 71 ILE A N 1
ATOM 565 C CA . ILE A 1 71 ? -13.107 -3.283 4.367 1.00 88.06 71 ILE A CA 1
ATOM 566 C C . ILE A 1 71 ? -13.484 -2.222 5.391 1.00 88.06 71 ILE A C 1
ATOM 568 O O . ILE A 1 71 ? -12.991 -1.098 5.374 1.00 88.06 71 ILE A O 1
ATOM 572 N N . VAL A 1 72 ? -14.407 -2.582 6.273 1.00 86.75 72 VAL A N 1
ATOM 573 C CA . VAL A 1 72 ? -14.867 -1.711 7.352 1.00 86.75 72 VAL A CA 1
ATOM 574 C C . VAL A 1 72 ? -14.526 -2.391 8.663 1.00 86.75 72 VAL A C 1
ATOM 576 O O . VAL A 1 72 ? -15.058 -3.455 8.971 1.00 86.75 72 VAL A O 1
ATOM 579 N N . ASP A 1 73 ? -13.612 -1.791 9.418 1.00 83.88 73 ASP A N 1
ATOM 580 C CA . ASP A 1 73 ? -13.285 -2.271 10.754 1.00 83.88 73 ASP A CA 1
ATOM 581 C C . ASP A 1 73 ? -14.459 -2.015 11.709 1.00 83.88 73 ASP A C 1
ATOM 583 O O . ASP A 1 73 ? -15.100 -0.960 11.676 1.00 83.88 73 ASP A O 1
ATOM 587 N N . GLU A 1 74 ? -14.732 -2.973 12.593 1.00 81.88 74 GLU A N 1
ATOM 588 C CA . GLU A 1 74 ? -15.708 -2.777 13.662 1.00 81.88 74 GLU A CA 1
ATOM 589 C C . GLU A 1 74 ? -15.264 -1.666 14.625 1.00 81.88 74 GLU A C 1
ATOM 591 O O . GLU A 1 74 ? -14.075 -1.387 14.809 1.00 81.88 74 GLU A O 1
ATOM 596 N N . ALA A 1 75 ? -16.229 -1.033 15.295 1.00 78.44 75 ALA A N 1
ATOM 597 C CA . ALA A 1 75 ? -15.939 0.021 16.257 1.00 78.44 75 ALA A CA 1
ATOM 598 C C . ALA A 1 75 ? -15.014 -0.490 17.381 1.00 78.44 75 ALA A C 1
ATOM 600 O O . ALA A 1 75 ? -15.377 -1.377 18.150 1.00 78.44 75 ALA A O 1
ATOM 601 N N . GLY A 1 76 ? -13.821 0.103 17.491 1.00 77.50 76 GLY A N 1
ATOM 602 C CA . GLY A 1 76 ? -12.806 -0.278 18.480 1.00 77.50 76 GLY A CA 1
ATOM 603 C C . GLY A 1 76 ? -11.870 -1.413 18.046 1.00 77.50 76 GLY A C 1
ATOM 604 O O . GLY A 1 76 ? -10.958 -1.752 18.803 1.00 77.50 76 GLY A O 1
ATOM 605 N N . ALA A 1 77 ? -12.046 -1.975 16.847 1.00 81.12 77 ALA A N 1
ATOM 606 C CA . ALA A 1 77 ? -11.081 -2.894 16.254 1.00 81.12 77 ALA A CA 1
ATOM 607 C C . ALA A 1 77 ? -9.794 -2.161 15.841 1.00 81.12 77 ALA A C 1
ATOM 609 O O . ALA A 1 77 ? -9.760 -0.939 15.673 1.00 81.12 77 ALA A O 1
ATOM 610 N N . LYS A 1 78 ? -8.703 -2.918 15.685 1.00 83.31 78 LYS A N 1
ATOM 611 C CA . LYS A 1 78 ? -7.447 -2.357 15.176 1.00 83.31 78 LYS A CA 1
ATOM 612 C C . LYS A 1 78 ? -7.605 -2.005 13.691 1.00 83.31 78 LYS A C 1
ATOM 614 O O . LYS A 1 78 ? -8.183 -2.821 12.973 1.00 83.31 78 LYS A O 1
ATOM 619 N N . PRO A 1 79 ? -7.032 -0.888 13.214 1.00 83.75 79 PRO A N 1
ATOM 620 C CA . PRO A 1 79 ? -7.055 -0.553 11.795 1.00 83.75 79 PRO A CA 1
ATOM 621 C C . PRO A 1 79 ? -6.524 -1.693 10.909 1.00 83.75 79 PRO A C 1
ATOM 623 O O . PRO A 1 79 ? -5.418 -2.207 11.116 1.00 83.75 79 PRO A O 1
ATOM 626 N N . GLY A 1 80 ? -7.329 -2.101 9.930 1.00 85.00 80 GLY A N 1
ATOM 627 C CA . GLY A 1 80 ? -7.041 -3.181 8.990 1.00 85.00 80 GLY A CA 1
ATOM 628 C C . GLY A 1 80 ? -7.345 -4.589 9.509 1.00 85.00 80 GLY A C 1
ATOM 629 O O . GLY A 1 80 ? -6.872 -5.558 8.916 1.00 85.00 80 GLY A O 1
ATOM 630 N N . SER A 1 81 ? -8.120 -4.738 10.587 1.00 85.88 81 SER A N 1
ATOM 631 C CA . SER A 1 81 ? -8.572 -6.056 11.061 1.00 85.88 81 SER A CA 1
ATOM 632 C C . SER A 1 81 ? -9.459 -6.736 10.018 1.00 85.88 81 SER A C 1
ATOM 634 O O . SER A 1 81 ? -9.202 -7.885 9.662 1.00 85.88 81 SER A O 1
ATOM 636 N N . ALA A 1 82 ? -10.411 -6.002 9.435 1.00 87.56 82 ALA A N 1
ATOM 637 C CA . ALA A 1 82 ? -11.256 -6.506 8.354 1.00 87.56 82 ALA A CA 1
ATOM 638 C C . ALA A 1 82 ? -10.425 -6.895 7.118 1.00 87.56 82 ALA A C 1
ATOM 640 O O . ALA A 1 82 ? -10.682 -7.911 6.474 1.00 87.56 82 ALA A O 1
ATOM 641 N N . ALA A 1 83 ? -9.374 -6.128 6.809 1.00 87.62 83 ALA A N 1
ATOM 642 C CA . ALA A 1 83 ? -8.481 -6.435 5.695 1.00 87.62 83 ALA A CA 1
ATOM 643 C C . ALA A 1 83 ? -7.684 -7.728 5.929 1.00 87.62 83 ALA A C 1
ATOM 645 O O . ALA A 1 83 ? -7.509 -8.515 5.000 1.00 87.62 83 ALA A O 1
ATOM 646 N N . LEU A 1 84 ? -7.230 -7.972 7.165 1.00 85.62 84 LEU A N 1
ATOM 647 C CA . LEU A 1 84 ? -6.550 -9.215 7.544 1.00 85.62 84 LEU A CA 1
ATOM 648 C C 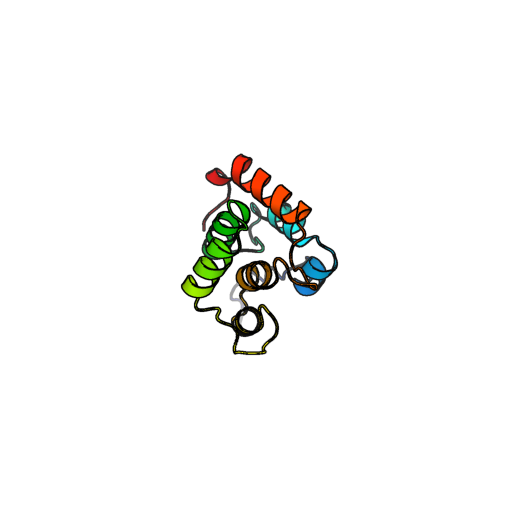. LEU A 1 84 ? -7.470 -10.429 7.419 1.00 85.62 84 LEU A C 1
ATOM 650 O O . LEU A 1 84 ? -7.050 -11.448 6.876 1.00 85.62 84 LEU A O 1
ATOM 654 N N . GLU A 1 85 ? -8.713 -10.321 7.888 1.00 85.75 85 GLU A N 1
ATOM 655 C CA . GLU A 1 85 ? -9.707 -11.399 7.795 1.00 85.75 85 GLU A CA 1
ATOM 656 C C . GLU A 1 85 ? -10.052 -11.743 6.344 1.00 85.75 85 GLU A C 1
ATOM 658 O O . GLU A 1 85 ? -10.217 -12.913 6.000 1.00 85.75 85 GLU A O 1
ATOM 663 N N . GLN A 1 86 ? -10.098 -10.729 5.480 1.00 84.44 86 GLN A N 1
ATOM 664 C CA . GLN A 1 86 ? -10.340 -10.890 4.047 1.00 84.44 86 GLN A CA 1
ATOM 665 C C . GLN A 1 86 ? -9.082 -11.292 3.257 1.00 84.44 86 GLN A C 1
ATOM 667 O O . GLN A 1 86 ? -9.175 -11.558 2.060 1.00 84.44 86 GLN A O 1
ATOM 672 N N . GLY A 1 87 ? -7.902 -11.324 3.887 1.00 84.56 87 GLY A N 1
ATOM 673 C CA . GLY A 1 87 ? -6.633 -11.597 3.206 1.00 84.56 87 GLY A CA 1
ATOM 674 C C . GLY A 1 87 ? -6.217 -10.510 2.205 1.00 84.56 87 GLY A C 1
ATOM 675 O O . GLY A 1 87 ? -5.478 -10.795 1.266 1.00 84.56 87 GLY A O 1
ATOM 676 N N . ASN A 1 88 ? -6.679 -9.269 2.384 1.00 85.75 88 ASN A N 1
ATOM 677 C CA . ASN A 1 88 ? -6.407 -8.157 1.478 1.00 85.75 88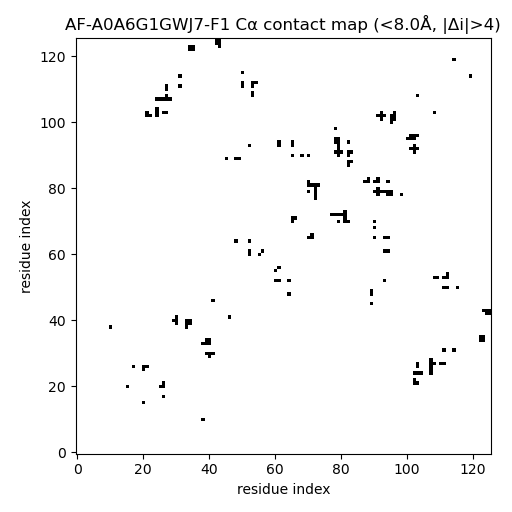 ASN A CA 1
ATOM 678 C C . ASN A 1 88 ? -5.220 -7.315 1.968 1.00 85.75 88 ASN A C 1
ATOM 680 O O . ASN A 1 88 ? -5.357 -6.436 2.822 1.00 85.75 88 ASN A O 1
ATOM 684 N N . LEU A 1 89 ? -4.040 -7.569 1.398 1.00 88.19 89 LEU A N 1
ATOM 685 C CA . LEU A 1 89 ? -2.808 -6.880 1.780 1.00 88.19 89 LEU A CA 1
ATOM 686 C C . LEU A 1 89 ? -2.833 -5.381 1.445 1.00 88.19 89 LEU A C 1
ATOM 688 O O . LEU A 1 89 ? -2.399 -4.575 2.263 1.00 88.19 89 LEU A O 1
ATOM 692 N N . VAL A 1 90 ? -3.370 -4.982 0.291 1.00 89.31 90 VAL A N 1
ATOM 693 C CA . VAL A 1 90 ? -3.449 -3.557 -0.069 1.00 89.31 90 VAL A CA 1
ATOM 694 C C . VAL A 1 90 ? -4.420 -2.831 0.861 1.00 89.31 90 VAL A C 1
ATOM 696 O O . VAL A 1 90 ? -4.106 -1.762 1.375 1.00 89.31 90 VAL A O 1
ATOM 699 N N . GLY A 1 91 ? -5.564 -3.445 1.165 1.00 90.44 91 GLY A N 1
ATOM 700 C CA . GLY A 1 91 ? -6.507 -2.935 2.157 1.00 90.44 91 GLY A CA 1
ATOM 701 C C . GLY A 1 91 ? -5.877 -2.765 3.539 1.00 90.44 91 GLY A C 1
ATOM 702 O O . GLY A 1 91 ? -6.126 -1.764 4.204 1.00 90.44 91 GLY A O 1
ATOM 703 N N . LEU A 1 92 ? -5.001 -3.689 3.943 1.00 90.38 92 LEU A N 1
ATOM 704 C CA . LEU A 1 92 ? -4.243 -3.579 5.188 1.00 90.38 92 LEU A CA 1
ATOM 705 C C . LEU A 1 92 ? -3.287 -2.379 5.167 1.00 90.38 92 LEU A C 1
ATOM 707 O O . LEU A 1 92 ? -3.230 -1.631 6.145 1.00 90.38 92 LEU A O 1
ATOM 711 N N . CYS A 1 93 ? -2.563 -2.183 4.060 1.00 89.00 93 CYS A N 1
ATOM 712 C CA . CYS A 1 93 ? -1.671 -1.040 3.865 1.00 89.00 93 CYS A CA 1
ATOM 713 C C . CYS A 1 93 ? -2.419 0.292 3.979 1.00 89.00 93 CYS A C 1
ATOM 715 O O . CYS A 1 93 ? -1.995 1.184 4.712 1.00 89.00 93 CYS A O 1
ATOM 717 N N . ILE A 1 94 ? -3.569 0.383 3.312 1.00 90.25 94 ILE A N 1
ATOM 718 C CA . ILE A 1 94 ? -4.428 1.567 3.293 1.00 90.25 94 ILE A CA 1
ATOM 719 C C . ILE A 1 94 ? -5.012 1.835 4.684 1.00 90.25 94 ILE A C 1
ATOM 721 O O . ILE A 1 94 ? -4.911 2.952 5.183 1.00 90.25 94 ILE A O 1
ATOM 725 N N . ALA A 1 95 ? -5.575 0.821 5.346 1.00 89.38 95 ALA A N 1
ATOM 726 C CA . ALA A 1 95 ? -6.218 0.974 6.652 1.00 89.38 95 ALA A CA 1
ATOM 727 C C . ALA A 1 95 ? -5.245 1.407 7.759 1.00 89.38 95 ALA A C 1
ATOM 729 O O . ALA A 1 95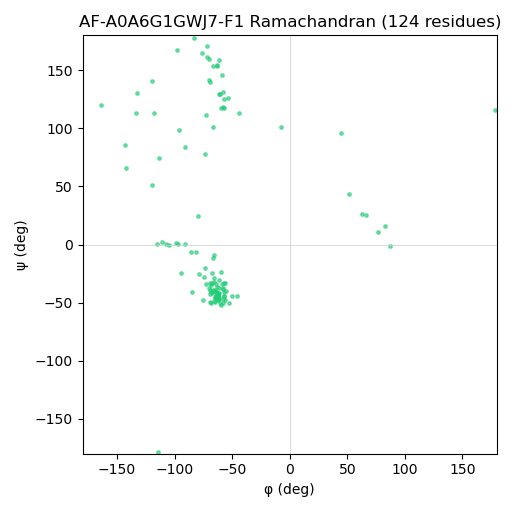 ? -5.622 2.170 8.648 1.00 89.38 95 ALA A O 1
ATOM 730 N N . ARG A 1 96 ? -3.985 0.962 7.697 1.00 89.81 96 ARG A N 1
ATOM 731 C CA . ARG A 1 96 ? -2.950 1.296 8.688 1.00 89.81 96 ARG A CA 1
ATOM 732 C C . ARG A 1 96 ? -2.216 2.606 8.424 1.00 89.81 96 ARG A C 1
ATOM 734 O O . ARG A 1 96 ? -1.425 3.026 9.267 1.00 89.81 96 ARG A O 1
ATOM 741 N N . HIS A 1 97 ? -2.458 3.254 7.291 1.00 87.19 97 HIS A N 1
ATOM 742 C CA . HIS A 1 97 ? -1.822 4.526 6.973 1.00 87.19 97 HIS A CA 1
ATOM 743 C C . HIS A 1 97 ? -2.194 5.616 7.991 1.00 87.19 97 HIS A C 1
ATOM 745 O O . HIS A 1 97 ? -3.381 5.818 8.272 1.00 87.19 97 HIS A O 1
ATOM 751 N N . GLY A 1 98 ? -1.196 6.316 8.538 1.00 80.25 98 GLY A N 1
ATOM 752 C CA . GLY A 1 98 ? -1.376 7.333 9.574 1.00 80.25 98 GLY A CA 1
ATOM 753 C C . GLY A 1 98 ? -1.625 6.779 10.981 1.00 80.25 98 GLY A C 1
ATOM 754 O O . GLY A 1 98 ? -2.026 7.538 11.862 1.00 80.25 98 GLY A O 1
ATOM 755 N N . SER A 1 99 ? -1.441 5.472 11.198 1.00 83.25 99 SER A N 1
ATOM 756 C CA . SER A 1 99 ? -1.452 4.851 12.531 1.00 83.25 99 SER A CA 1
ATOM 757 C C . SER A 1 99 ? -0.027 4.654 13.058 1.00 83.25 99 SER A C 1
ATOM 759 O O . SER A 1 99 ? 0.922 4.722 12.291 1.00 83.25 99 SER A O 1
ATOM 761 N N . ASP A 1 100 ? 0.151 4.349 14.345 1.00 78.06 100 ASP A N 1
ATOM 762 C CA . ASP A 1 100 ? 1.480 4.026 14.899 1.00 78.06 100 ASP A CA 1
ATOM 763 C C . ASP A 1 100 ? 2.093 2.710 14.351 1.00 78.06 100 ASP A C 1
ATOM 765 O O . ASP A 1 100 ? 3.255 2.417 14.624 1.00 78.06 100 ASP A O 1
ATOM 769 N N . ASP A 1 101 ? 1.329 1.906 13.597 1.00 79.88 101 ASP A N 1
ATOM 770 C CA . ASP A 1 101 ? 1.745 0.629 12.986 1.00 79.88 101 ASP A CA 1
ATOM 771 C C . ASP A 1 101 ? 1.606 0.695 11.454 1.00 79.88 101 ASP A C 1
ATOM 773 O O . ASP A 1 101 ? 0.940 -0.141 10.833 1.00 79.88 101 ASP A O 1
ATOM 777 N N . GLU A 1 102 ? 2.167 1.743 10.841 1.00 84.12 102 GLU A N 1
ATOM 778 C CA . GLU A 1 102 ? 2.088 1.949 9.392 1.00 84.12 102 GLU A CA 1
ATOM 779 C C . GLU A 1 102 ? 2.660 0.753 8.623 1.00 84.12 102 GLU A C 1
ATOM 781 O O . GLU A 1 102 ? 3.806 0.345 8.799 1.00 84.12 102 GLU A O 1
ATOM 786 N N . ALA A 1 103 ? 1.848 0.201 7.724 1.00 85.81 103 ALA A N 1
ATOM 787 C CA . ALA A 1 103 ? 2.237 -0.931 6.889 1.00 85.81 103 ALA A CA 1
ATOM 788 C C . ALA A 1 103 ? 3.118 -0.527 5.692 1.00 85.81 103 ALA A C 1
ATOM 790 O O . ALA A 1 103 ? 3.867 -1.358 5.185 1.00 85.81 103 ALA A O 1
ATOM 791 N N . LEU A 1 104 ? 3.017 0.725 5.241 1.00 87.06 104 LEU A N 1
ATOM 792 C CA . LEU A 1 104 ? 3.893 1.330 4.242 1.00 87.06 104 LEU A CA 1
ATOM 793 C C . LEU A 1 104 ? 4.335 2.693 4.759 1.00 87.06 104 LEU A C 1
ATOM 795 O O . LEU A 1 104 ? 3.496 3.500 5.161 1.00 87.06 104 LEU A O 1
ATOM 799 N N . THR A 1 105 ? 5.638 2.947 4.720 1.00 88.75 105 THR A N 1
ATOM 800 C CA . THR A 1 105 ? 6.187 4.264 5.058 1.00 88.75 105 THR A CA 1
ATOM 801 C C . THR A 1 105 ? 5.882 5.294 3.971 1.00 88.75 105 THR A C 1
ATOM 803 O O . THR A 1 105 ? 5.632 4.953 2.814 1.00 88.75 105 THR A O 1
ATOM 806 N N . GLY A 1 106 ? 5.984 6.584 4.305 1.00 87.81 106 GLY A N 1
ATOM 807 C CA . GLY A 1 106 ? 5.890 7.658 3.309 1.00 87.81 106 GLY A CA 1
ATOM 808 C C . GLY A 1 106 ? 6.899 7.527 2.156 1.00 87.81 106 GLY A C 1
ATOM 809 O O . GLY A 1 106 ? 6.567 7.854 1.018 1.00 87.81 106 GLY A O 1
ATOM 810 N N . GLU A 1 107 ? 8.100 6.999 2.421 1.00 89.44 107 GLU A N 1
ATOM 811 C CA . GLU A 1 107 ? 9.121 6.733 1.396 1.00 89.44 107 GLU A CA 1
ATOM 812 C C . GLU A 1 107 ? 8.701 5.591 0.459 1.00 89.44 107 GLU A C 1
ATOM 814 O O . GLU A 1 107 ? 8.825 5.712 -0.761 1.00 89.44 107 GLU A O 1
ATOM 819 N N . GLU A 1 108 ? 8.134 4.510 1.004 1.00 91.25 108 GLU A N 1
ATOM 820 C CA . GLU A 1 108 ? 7.582 3.407 0.210 1.00 91.25 108 GLU A CA 1
ATOM 821 C C . GLU A 1 108 ? 6.416 3.875 -0.671 1.00 91.25 108 GLU A C 1
ATOM 823 O O . GLU A 1 108 ? 6.361 3.526 -1.850 1.00 91.25 108 GLU A O 1
ATOM 828 N N . ILE A 1 109 ? 5.522 4.713 -0.135 1.00 91.69 109 ILE A N 1
ATOM 829 C CA . ILE A 1 109 ? 4.408 5.309 -0.891 1.00 91.69 109 ILE A CA 1
ATOM 830 C C . ILE A 1 109 ? 4.938 6.170 -2.036 1.00 91.69 109 ILE A C 1
ATOM 832 O O . ILE A 1 109 ? 4.476 6.040 -3.168 1.00 91.69 109 ILE A O 1
ATOM 836 N N . GLN A 1 110 ? 5.919 7.035 -1.766 1.00 91.88 110 GLN A N 1
ATOM 837 C CA . GLN A 1 110 ? 6.512 7.886 -2.793 1.00 91.88 110 GLN A CA 1
ATOM 838 C C . GLN A 1 110 ? 7.226 7.059 -3.869 1.00 91.88 110 GLN A C 1
ATOM 840 O O . GLN A 1 110 ? 7.075 7.344 -5.053 1.00 91.88 110 GLN A O 1
ATOM 845 N N . THR A 1 111 ? 7.941 6.007 -3.474 1.00 92.56 111 THR A N 1
ATOM 846 C CA . THR A 1 111 ? 8.619 5.091 -4.400 1.00 92.56 111 THR A CA 1
ATOM 847 C C . THR A 1 111 ? 7.617 4.375 -5.306 1.00 92.56 111 THR A C 1
ATOM 849 O O . THR A 1 111 ? 7.789 4.362 -6.524 1.00 92.56 111 THR A O 1
ATOM 852 N N . LEU A 1 112 ? 6.538 3.833 -4.732 1.00 92.56 112 LEU A N 1
ATOM 853 C CA . LEU A 1 112 ? 5.457 3.201 -5.491 1.00 92.56 112 LEU A CA 1
ATOM 854 C C . LEU A 1 112 ? 4.773 4.195 -6.425 1.00 92.56 112 LEU A C 1
ATOM 856 O O . LEU A 1 112 ? 4.518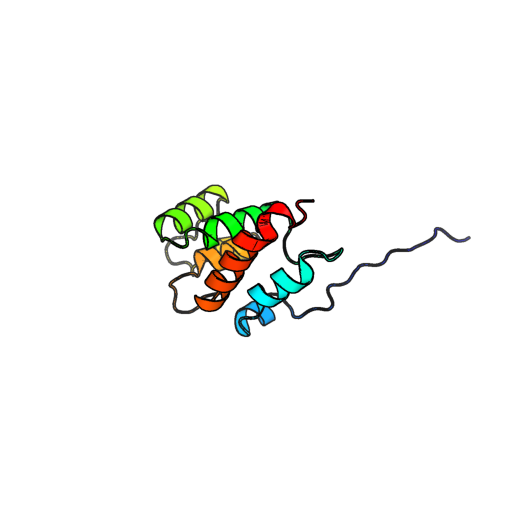 3.866 -7.578 1.00 92.56 112 LEU A O 1
ATOM 860 N N . ARG A 1 113 ? 4.504 5.415 -5.955 1.00 93.38 113 ARG A N 1
ATOM 861 C CA . ARG A 1 113 ? 3.899 6.466 -6.771 1.00 93.38 113 ARG A CA 1
ATOM 862 C C . ARG A 1 113 ? 4.757 6.794 -7.991 1.00 93.38 113 ARG A C 1
ATOM 864 O O . ARG A 1 113 ? 4.231 6.764 -9.098 1.00 93.38 113 ARG A O 1
ATOM 871 N N . THR A 1 114 ? 6.048 7.068 -7.800 1.00 92.62 114 THR A N 1
ATOM 872 C CA . THR A 1 114 ? 6.976 7.335 -8.911 1.00 92.62 114 THR A CA 1
ATOM 873 C C . THR A 1 114 ? 6.997 6.161 -9.882 1.00 92.62 114 THR A C 1
ATOM 875 O O . THR A 1 114 ? 6.886 6.354 -11.087 1.00 92.62 114 THR A O 1
ATOM 878 N N . TRP A 1 115 ? 7.052 4.935 -9.364 1.00 93.06 115 TRP A N 1
ATOM 879 C CA . TRP A 1 115 ? 7.025 3.743 -10.199 1.00 93.06 115 TRP A CA 1
ATOM 880 C C . TRP A 1 115 ? 5.735 3.616 -11.027 1.00 93.06 115 TRP A C 1
ATOM 882 O O . TRP A 1 115 ? 5.817 3.370 -12.226 1.00 93.06 115 TRP A O 1
ATOM 892 N N . PHE A 1 116 ? 4.550 3.842 -10.450 1.00 92.44 116 PHE A N 1
ATOM 893 C CA . PHE A 1 116 ? 3.294 3.851 -11.215 1.00 92.44 116 PHE A CA 1
ATOM 894 C C . PHE A 1 116 ? 3.216 5.007 -12.223 1.00 92.44 116 PHE A C 1
ATOM 896 O O . PHE A 1 116 ? 2.600 4.857 -13.275 1.00 92.44 116 PHE A O 1
ATOM 903 N N . GLU A 1 117 ? 3.821 6.159 -11.927 1.00 91.50 117 GLU A N 1
ATOM 904 C CA . GLU A 1 117 ? 3.892 7.291 -12.858 1.00 91.50 117 GLU A CA 1
ATOM 905 C C . GLU A 1 117 ? 4.821 6.999 -14.053 1.00 91.50 117 GLU A C 1
ATOM 907 O O . GLU A 1 117 ? 4.496 7.385 -15.175 1.00 91.50 117 GLU A O 1
ATOM 912 N N . GLU A 1 118 ? 5.939 6.301 -13.838 1.00 90.69 118 GLU A N 1
ATOM 913 C CA . GLU A 1 118 ? 6.925 5.978 -14.881 1.00 90.69 118 GLU A CA 1
ATOM 914 C C . GLU A 1 118 ? 6.572 4.719 -15.684 1.00 90.69 118 GLU A C 1
ATOM 916 O O . GLU A 1 118 ? 6.739 4.676 -16.903 1.00 90.69 118 GLU A O 1
ATOM 921 N N . GLU A 1 119 ? 6.088 3.682 -15.005 1.00 86.88 119 GLU A N 1
ATOM 922 C CA . GLU A 1 119 ? 5.923 2.338 -15.558 1.00 86.88 119 GLU A CA 1
ATOM 923 C C . GLU A 1 119 ? 4.451 1.905 -15.642 1.00 86.88 119 GLU A C 1
ATOM 925 O O . GLU A 1 119 ? 4.179 0.811 -16.126 1.00 86.88 119 GLU A O 1
ATOM 930 N N . GLY A 1 120 ? 3.488 2.746 -15.244 1.00 80.19 120 GLY A N 1
ATOM 931 C CA . GLY A 1 120 ? 2.052 2.426 -15.180 1.00 80.19 120 GLY A CA 1
ATOM 932 C C . GLY A 1 120 ? 1.479 1.716 -16.412 1.00 80.19 120 GLY A C 1
ATOM 933 O O . GLY A 1 120 ? 0.786 0.708 -16.273 1.00 80.19 120 GLY A O 1
ATOM 934 N N . ASP A 1 121 ? 1.833 2.192 -17.610 1.00 81.81 121 ASP A N 1
ATOM 935 C CA . ASP A 1 121 ? 1.393 1.623 -18.896 1.00 81.81 121 ASP A CA 1
ATOM 936 C C . ASP A 1 121 ? 2.071 0.285 -19.239 1.00 81.81 121 ASP A C 1
ATOM 938 O O . ASP A 1 121 ? 1.596 -0.473 -20.086 1.00 81.81 121 ASP A O 1
ATOM 942 N N . ARG A 1 122 ? 3.219 0.007 -18.617 1.00 82.31 122 ARG A N 1
ATOM 943 C CA . ARG A 1 122 ? 4.036 -1.189 -18.846 1.00 82.31 122 ARG A CA 1
ATOM 944 C C . ARG A 1 122 ? 3.712 -2.295 -17.850 1.00 82.31 122 ARG A C 1
ATOM 946 O O . ARG A 1 122 ? 3.931 -3.459 -18.184 1.00 82.31 122 ARG A O 1
ATOM 953 N N . ILE A 1 123 ? 3.186 -1.952 -16.671 1.00 83.31 123 ILE A N 1
ATOM 954 C CA . ILE A 1 123 ? 2.816 -2.908 -15.622 1.00 83.31 123 ILE A CA 1
ATOM 955 C C . ILE A 1 123 ? 1.754 -3.879 -16.165 1.00 83.31 123 ILE A C 1
ATOM 957 O O . ILE A 1 123 ? 0.646 -3.452 -16.505 1.00 83.31 123 ILE A O 1
ATOM 961 N N . PRO A 1 124 ? 2.054 -5.188 -16.232 1.00 77.69 124 PRO A N 1
ATOM 962 C CA . PRO A 1 124 ? 1.104 -6.184 -16.701 1.00 77.69 124 PRO A CA 1
ATOM 963 C C . PRO A 1 124 ? -0.155 -6.222 -15.820 1.00 77.69 124 PRO A C 1
ATOM 965 O O . PRO A 1 124 ? -0.068 -6.330 -14.599 1.00 77.69 124 PRO A O 1
ATOM 968 N N . ARG A 1 125 ? -1.333 -6.160 -16.450 1.00 78.69 125 ARG A N 1
ATOM 969 C CA . ARG A 1 125 ? -2.647 -6.280 -15.794 1.00 78.69 125 ARG A CA 1
ATOM 970 C C . ARG A 1 125 ? -3.334 -7.562 -16.264 1.00 78.69 125 ARG A C 1
ATOM 972 O O . ARG A 1 125 ? -4.192 -7.519 -17.144 1.00 78.69 125 ARG A O 1
ATOM 979 N N . TRP A 1 126 ? -2.870 -8.702 -15.770 1.00 66.25 126 TRP A N 1
ATOM 980 C CA . TRP A 1 126 ? -3.407 -10.023 -16.110 1.00 66.25 126 TRP A CA 1
ATOM 981 C C . TRP A 1 126 ? -4.280 -10.605 -15.000 1.00 66.25 126 TRP A C 1
ATOM 983 O O . TRP A 1 126 ? -4.183 -10.131 -13.843 1.00 66.25 126 TRP A O 1
#

Solvent-accessible surface area (backbone atoms only — not comparable to full-atom values): 7537 Å² total; per-residue (Å²): 138,88,78,80,84,86,74,78,75,79,84,64,84,84,67,79,52,71,74,50,24,39,75,66,71,38,50,47,60,56,39,65,74,23,49,84,48,101,74,39,87,58,54,35,70,50,46,52,52,43,50,60,36,45,74,42,77,43,73,66,50,42,50,54,54,29,55,77,70,68,41,64,58,59,95,89,54,59,70,26,49,40,14,58,78,70,68,34,65,58,49,26,34,53,48,14,52,94,46,101,68,45,42,54,52,74,67,40,37,50,52,46,32,53,46,48,72,77,40,50,93,70,54,69,74,108

Secondary structure (DSSP, 8-state):
--------------S--HHHHHHHT-HHHHHHHHTTSSS-SS-HHHHHHHHHHHH---HHHHHHHHHHTT--PPTTPPTTHHHHHTT-HHHHHHHHTTSTT-SS-HHHHHHHHHHHHHHTTTS---

Sequence (126 aa):
MPSTPARDADSQWTGPSTGHMLRTHTLAAETIARAYDSWPIFDAQNLDYLERWVRDPSSENRQLLLEEKGIVDEAGAKPGSAALEQGNLVGLCIARHGSDDEALTGEEIQTLRTWFEEEGDRIPRW

Radius of gyration: 16.42 Å; Cα contacts (8 Å, |Δi|>4): 112; chains: 1; bounding box: 27×59×37 Å